Protein AF-A0A7X8AB72-F1 (afdb_monomer_lite)

Radius of gyration: 24.86 Å; chains: 1; bounding box: 50×60×62 Å

pLDDT: mean 70.24, std 19.92, range [30.45, 92.75]

Sequence (129 aa):
MKEMKYVNMFNQGVKRVQDMLRDNGNKEAQFDVSKLTVFCVNVFSNEEDINDTQGDTQDDTQISNIPQGTTLDAWIENQIKLNPKITTEEMAKMSKKSIITIKRHILKLDHIQYIGSGYSGHWKVKKKE

Secondary structure (DSSP, 8-state):
-----S--SSSHHHHHHHHHHHHTTPPPPP--GGG--------------------------S---SPTT--HHHHHHHHHHH-TT--HHHHHHHHT--HHHHHHHHHH-TTEEEESSGGG-EEEE----

Structure (mmCIF, N/CA/C/O backbone):
data_AF-A0A7X8AB72-F1
#
_entry.id   AF-A0A7X8AB72-F1
#
loop_
_atom_site.group_PDB
_atom_site.id
_atom_site.type_symbol
_atom_site.label_atom_id
_atom_site.label_alt_id
_atom_site.label_comp_id
_atom_site.label_asym_id
_atom_site.label_entity_id
_atom_site.label_seq_id
_atom_site.pdbx_PDB_ins_code
_atom_site.Cartn_x
_atom_site.Cartn_y
_atom_site.Cartn_z
_atom_site.oc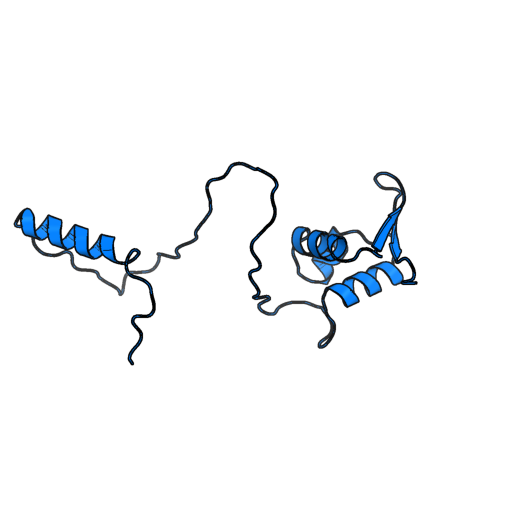cupancy
_atom_site.B_iso_or_equiv
_atom_site.auth_seq_id
_atom_site.auth_comp_id
_atom_site.auth_asym_id
_atom_site.auth_atom_id
_atom_site.pdbx_PDB_model_num
ATOM 1 N N . MET A 1 1 ? 4.744 -40.934 -7.878 1.00 45.94 1 MET A N 1
ATOM 2 C CA . MET A 1 1 ? 5.879 -40.114 -7.381 1.00 45.94 1 MET A CA 1
ATOM 3 C C . MET A 1 1 ? 7.037 -40.318 -8.354 1.00 45.94 1 MET A C 1
ATOM 5 O O . MET A 1 1 ? 7.293 -41.467 -8.669 1.00 45.94 1 MET A O 1
ATOM 9 N N . LYS A 1 2 ? 7.738 -39.330 -8.922 1.00 33.69 2 LYS A N 1
ATOM 10 C CA . LYS A 1 2 ? 7.915 -37.898 -8.613 1.00 33.69 2 LYS A CA 1
ATOM 11 C C . LYS A 1 2 ? 7.024 -36.957 -9.438 1.00 33.69 2 LYS A C 1
ATOM 13 O O . LYS A 1 2 ? 6.685 -37.244 -10.578 1.00 33.69 2 LYS A O 1
ATOM 18 N N . GLU A 1 3 ? 6.666 -35.847 -8.802 1.00 30.45 3 GLU A N 1
ATOM 19 C CA . GLU A 1 3 ? 5.902 -34.711 -9.323 1.00 30.45 3 GLU A CA 1
ATOM 20 C C . GLU A 1 3 ? 6.665 -33.988 -10.448 1.00 30.45 3 GLU A C 1
ATOM 22 O O . GLU A 1 3 ? 7.808 -33.580 -10.247 1.00 30.45 3 GLU A O 1
ATOM 27 N N . MET A 1 4 ? 6.033 -33.756 -11.602 1.00 33.06 4 MET A N 1
ATOM 28 C CA . MET A 1 4 ? 6.482 -32.714 -12.535 1.00 33.06 4 MET A CA 1
ATOM 29 C C . MET A 1 4 ? 5.927 -31.374 -12.047 1.00 33.06 4 MET A C 1
ATOM 31 O O . MET A 1 4 ? 4.896 -30.892 -12.516 1.00 33.06 4 MET A O 1
ATOM 35 N N . LYS A 1 5 ? 6.585 -30.795 -11.040 1.00 37.81 5 LYS A N 1
ATOM 36 C CA . LYS A 1 5 ? 6.328 -29.417 -10.620 1.00 37.81 5 LYS A CA 1
ATOM 37 C C . LYS A 1 5 ? 6.916 -28.473 -11.664 1.00 37.81 5 LYS A C 1
ATOM 39 O O . LYS A 1 5 ? 8.126 -28.344 -11.735 1.00 37.81 5 LYS A O 1
ATOM 44 N N . TYR A 1 6 ? 6.013 -27.873 -12.435 1.00 38.88 6 TYR A N 1
ATOM 45 C CA . TYR A 1 6 ? 6.018 -26.509 -12.970 1.00 38.88 6 TYR A CA 1
ATOM 46 C C . TYR A 1 6 ? 7.279 -25.923 -13.646 1.00 38.88 6 TYR A C 1
ATOM 48 O O . TYR A 1 6 ? 8.417 -26.105 -13.241 1.00 38.88 6 TYR A O 1
ATOM 56 N N . VAL A 1 7 ? 6.981 -25.042 -14.607 1.00 44.12 7 VAL A N 1
ATOM 57 C CA . VAL A 1 7 ? 7.860 -24.115 -15.345 1.00 44.12 7 VAL A CA 1
ATOM 58 C C . VAL A 1 7 ? 8.492 -24.694 -16.611 1.00 44.12 7 VAL A C 1
ATOM 60 O O . VAL A 1 7 ? 9.673 -25.023 -16.655 1.00 44.12 7 VAL A O 1
ATOM 63 N N . ASN A 1 8 ? 7.735 -24.724 -17.714 1.00 44.34 8 ASN A N 1
ATOM 64 C CA . ASN A 1 8 ? 8.374 -24.821 -19.030 1.00 44.34 8 ASN A CA 1
ATOM 65 C C . ASN A 1 8 ? 7.689 -23.997 -20.127 1.00 44.34 8 ASN A C 1
ATOM 67 O O . ASN A 1 8 ? 7.327 -24.512 -21.182 1.00 44.34 8 ASN A O 1
ATOM 71 N N . MET A 1 9 ? 7.536 -22.695 -19.881 1.00 47.00 9 MET A N 1
ATOM 72 C CA . MET A 1 9 ? 7.320 -21.709 -20.954 1.00 47.00 9 MET A CA 1
ATOM 73 C C . MET A 1 9 ? 8.311 -20.534 -20.909 1.00 47.00 9 MET A C 1
ATOM 75 O O . MET A 1 9 ? 8.476 -19.861 -21.917 1.00 47.00 9 MET A O 1
ATOM 79 N N . PHE A 1 10 ? 9.059 -20.344 -19.813 1.00 43.25 10 PHE A N 1
ATOM 80 C CA . PHE A 1 10 ? 10.0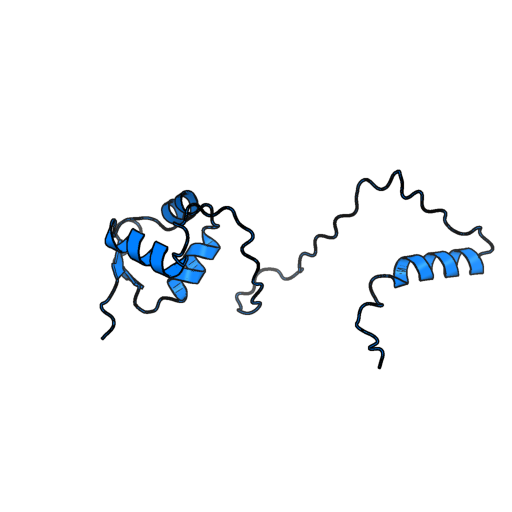98 -19.304 -19.713 1.00 43.25 10 PHE A CA 1
ATOM 81 C C . PHE A 1 10 ? 11.444 -19.699 -20.360 1.00 43.25 10 PHE A C 1
ATOM 83 O O . PHE A 1 10 ? 12.222 -18.832 -20.740 1.00 43.25 10 PHE A O 1
ATOM 90 N N . ASN A 1 11 ? 11.700 -20.998 -20.564 1.00 51.69 11 ASN A N 1
ATOM 91 C CA . ASN A 1 11 ? 12.967 -21.515 -21.114 1.00 51.69 11 ASN A CA 1
ATOM 92 C C . ASN A 1 11 ? 12.901 -21.886 -22.610 1.00 51.69 11 ASN A C 1
ATOM 94 O O . ASN A 1 11 ? 13.886 -22.359 -23.178 1.00 51.69 11 ASN A O 1
ATOM 98 N N . GLN A 1 12 ? 11.756 -21.686 -23.275 1.00 59.69 12 GLN A N 1
ATOM 99 C CA . GLN A 1 12 ? 11.584 -22.082 -24.681 1.00 59.69 12 GLN A CA 1
ATOM 100 C C . GLN A 1 12 ? 12.297 -21.144 -25.666 1.00 59.69 12 GLN A C 1
ATOM 102 O O . GLN A 1 12 ? 12.627 -21.572 -26.768 1.00 59.69 12 GLN A O 1
ATOM 107 N N . GLY A 1 13 ? 12.567 -19.892 -25.279 1.00 63.91 13 GLY A N 1
ATOM 108 C CA . GLY A 1 13 ? 13.209 -18.904 -26.152 1.00 63.91 13 GLY A CA 1
ATOM 109 C C . GLY A 1 13 ? 14.626 -19.305 -26.561 1.00 63.91 13 GLY A C 1
ATOM 110 O O . GLY A 1 13 ? 14.946 -19.305 -27.746 1.00 63.91 13 GLY A O 1
ATOM 111 N N . VAL A 1 14 ? 15.447 -19.738 -25.599 1.00 68.94 14 VAL A N 1
ATOM 112 C CA . VAL A 1 14 ? 16.817 -20.204 -25.875 1.00 68.94 14 VAL A CA 1
ATOM 113 C C . VAL A 1 14 ? 16.792 -21.438 -26.773 1.00 68.94 14 VAL A C 1
ATOM 115 O O . VAL A 1 14 ? 17.518 -21.491 -27.762 1.00 68.94 14 VAL A O 1
ATOM 118 N N . LYS A 1 15 ? 15.908 -22.398 -26.476 1.00 72.62 15 LYS A N 1
ATOM 119 C CA . LYS A 1 15 ? 15.759 -23.617 -27.278 1.00 72.62 15 LYS A CA 1
ATOM 120 C C . LYS A 1 15 ? 15.340 -23.299 -28.717 1.00 72.62 15 LYS A C 1
ATOM 122 O O . LYS A 1 15 ? 15.978 -23.764 -29.650 1.00 72.62 15 LYS A O 1
ATOM 127 N N . ARG A 1 16 ? 14.345 -22.425 -28.896 1.00 73.19 16 ARG A N 1
ATOM 128 C CA . ARG A 1 16 ? 13.861 -21.992 -30.213 1.00 73.19 16 ARG A CA 1
ATOM 129 C C . ARG A 1 16 ? 14.948 -21.307 -31.039 1.00 73.19 16 ARG A C 1
ATOM 131 O O . ARG A 1 16 ? 15.050 -21.563 -32.232 1.00 73.19 16 ARG A O 1
ATOM 138 N N . VAL A 1 17 ? 15.755 -20.445 -30.421 1.00 68.75 17 VAL A N 1
ATOM 139 C CA . VAL A 1 17 ? 16.861 -19.766 -31.114 1.00 68.75 17 VAL A CA 1
ATOM 140 C C . VAL A 1 17 ? 17.930 -20.769 -31.554 1.00 68.75 17 VAL A C 1
ATOM 142 O O . VAL A 1 17 ? 18.411 -20.674 -32.679 1.00 68.75 17 VAL A O 1
ATOM 145 N N . GLN A 1 18 ? 18.261 -21.757 -30.717 1.00 77.44 18 GLN A N 1
ATOM 146 C CA . GLN A 1 18 ? 19.199 -22.820 -31.095 1.00 77.44 18 GLN A CA 1
ATOM 147 C C . GLN A 1 18 ? 18.660 -23.692 -32.235 1.00 77.44 18 GLN A C 1
ATOM 149 O O . GLN A 1 18 ? 19.392 -23.975 -33.182 1.00 77.44 18 GLN A O 1
ATOM 154 N N . ASP A 1 19 ? 17.376 -24.055 -32.179 1.00 78.00 19 ASP A N 1
ATOM 155 C CA . ASP A 1 19 ? 16.716 -24.842 -33.225 1.00 78.00 19 ASP A CA 1
ATOM 156 C C . ASP A 1 19 ? 16.726 -24.076 -34.567 1.00 78.00 19 ASP A C 1
ATOM 158 O O . ASP A 1 19 ? 17.147 -24.615 -35.587 1.00 78.00 19 ASP A O 1
ATOM 162 N N . MET A 1 20 ? 16.411 -22.772 -34.560 1.00 70.31 20 MET A N 1
ATOM 163 C CA . MET A 1 20 ? 16.466 -21.928 -35.766 1.00 70.31 20 MET A CA 1
ATOM 164 C C . MET A 1 20 ? 17.886 -21.746 -36.326 1.00 70.31 20 MET A C 1
ATOM 166 O O . MET A 1 20 ? 18.067 -21.666 -37.541 1.00 70.31 20 MET A O 1
ATOM 170 N N . LEU A 1 21 ? 18.908 -21.653 -35.469 1.00 68.94 21 LEU A N 1
ATOM 171 C CA . LEU A 1 21 ? 20.301 -21.577 -35.922 1.00 68.94 21 LEU A CA 1
ATOM 172 C C . LEU A 1 21 ? 20.722 -22.877 -36.609 1.00 68.94 21 LEU A C 1
ATOM 174 O O . LEU A 1 21 ? 21.344 -22.824 -37.671 1.00 68.94 21 LEU A O 1
ATOM 178 N N . ARG A 1 22 ? 20.326 -24.020 -36.042 1.00 74.50 22 ARG A N 1
ATOM 179 C CA . ARG A 1 22 ? 20.595 -25.349 -36.592 1.00 74.50 22 ARG A CA 1
ATOM 180 C C . ARG A 1 22 ? 19.913 -25.561 -37.944 1.00 74.50 22 ARG A C 1
ATOM 182 O O . ARG A 1 22 ? 20.580 -26.001 -38.878 1.00 74.50 22 ARG A O 1
ATOM 189 N N . ASP A 1 23 ? 18.640 -25.189 -38.065 1.00 77.12 23 ASP A N 1
ATOM 190 C CA . ASP A 1 23 ? 17.870 -25.314 -39.312 1.00 77.12 23 ASP A CA 1
ATOM 191 C C . ASP A 1 23 ? 18.457 -24.454 -40.444 1.00 77.12 23 ASP A C 1
ATOM 193 O O . ASP A 1 23 ? 18.422 -24.834 -41.613 1.00 77.12 23 ASP A O 1
ATOM 197 N N . ASN A 1 24 ? 19.081 -23.328 -40.091 1.00 72.19 24 ASN A N 1
ATOM 198 C CA . ASN A 1 24 ? 19.766 -22.443 -41.031 1.00 72.19 24 ASN A CA 1
ATOM 199 C C . ASN A 1 24 ? 21.228 -22.853 -41.320 1.00 72.19 24 ASN A C 1
ATOM 201 O O . ASN A 1 24 ? 21.936 -22.124 -42.014 1.00 72.19 24 ASN A O 1
ATOM 205 N N . GLY A 1 25 ? 21.707 -23.980 -40.775 1.00 76.12 25 GLY A N 1
ATOM 206 C CA . GLY A 1 25 ? 23.085 -24.459 -40.945 1.00 76.12 25 GLY A CA 1
ATOM 207 C C . GLY A 1 25 ? 24.148 -23.644 -40.195 1.00 76.12 25 GLY A C 1
ATOM 208 O O . GLY A 1 25 ? 25.340 -23.765 -40.483 1.00 76.12 25 GLY A O 1
ATOM 209 N N . ASN A 1 26 ? 23.737 -22.807 -39.239 1.00 66.38 26 ASN A N 1
ATOM 210 C CA . ASN A 1 26 ? 24.635 -22.003 -38.416 1.00 66.38 26 ASN A CA 1
ATOM 211 C C . ASN A 1 26 ? 25.117 -22.785 -37.184 1.00 66.38 26 ASN A C 1
ATOM 213 O O . ASN A 1 26 ? 24.495 -23.748 -36.737 1.00 66.38 26 ASN A O 1
ATOM 217 N N . LYS A 1 27 ? 26.244 -22.350 -36.609 1.00 67.62 27 LYS A N 1
ATOM 218 C CA . LYS A 1 27 ? 26.751 -22.897 -35.342 1.00 67.62 27 LYS A CA 1
ATOM 219 C C . LYS A 1 27 ? 25.854 -22.471 -34.177 1.00 67.62 27 LYS A C 1
ATOM 221 O O . LYS A 1 27 ? 25.282 -21.382 -34.199 1.00 67.62 27 LYS A O 1
ATOM 226 N N . GLU A 1 28 ? 25.771 -23.321 -33.157 1.00 68.56 28 GLU A N 1
ATOM 227 C CA . GLU A 1 28 ? 25.000 -23.047 -31.941 1.00 68.56 28 GLU A CA 1
ATOM 228 C C . GLU A 1 28 ? 25.497 -21.782 -31.228 1.00 68.56 28 GLU A C 1
ATOM 230 O O . GLU A 1 28 ? 26.694 -21.479 -31.208 1.00 68.56 28 GLU A O 1
ATOM 2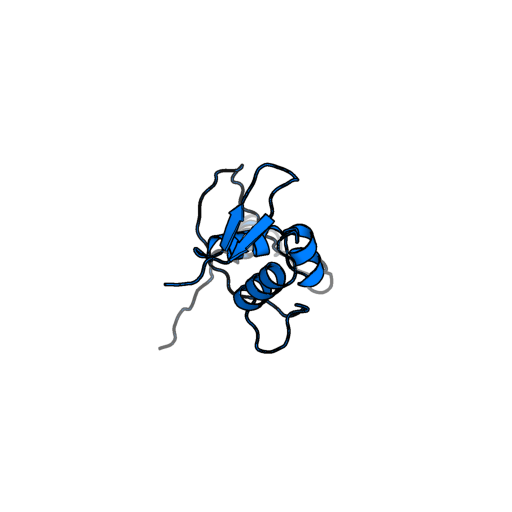35 N N . ALA A 1 29 ? 24.570 -21.044 -30.619 1.00 68.69 29 ALA A N 1
ATOM 236 C CA . ALA A 1 29 ? 24.908 -19.858 -29.844 1.00 68.69 29 ALA A CA 1
ATOM 237 C C . ALA A 1 29 ? 25.662 -20.255 -28.563 1.00 68.69 29 ALA A C 1
ATOM 239 O O . ALA A 1 29 ? 25.193 -21.097 -27.794 1.00 68.69 29 ALA A O 1
ATOM 240 N N . GLN A 1 30 ? 26.819 -19.635 -28.320 1.00 67.12 30 GLN A N 1
ATOM 241 C CA . GLN A 1 30 ? 27.597 -19.823 -27.097 1.00 67.12 30 GLN A CA 1
ATOM 242 C C . GLN A 1 30 ? 27.227 -18.743 -26.078 1.00 67.12 30 GLN A C 1
ATOM 244 O O . GLN A 1 30 ? 27.377 -17.550 -26.342 1.00 67.12 30 GLN A O 1
ATOM 249 N N . PHE A 1 31 ? 26.766 -19.159 -24.901 1.00 62.56 31 PHE A N 1
ATOM 250 C CA . PHE A 1 31 ? 26.407 -18.242 -23.822 1.00 62.56 31 PHE A CA 1
ATOM 251 C C . PHE A 1 31 ? 27.565 -18.124 -22.833 1.00 62.56 31 PHE A C 1
ATOM 253 O O . PHE A 1 31 ? 27.855 -19.055 -22.083 1.00 62.56 31 PHE A O 1
ATOM 260 N N . ASP A 1 32 ? 28.232 -16.973 -22.833 1.00 60.09 32 ASP A N 1
ATOM 261 C CA . ASP A 1 32 ? 29.263 -16.650 -21.847 1.00 60.09 32 ASP A CA 1
ATOM 262 C C . ASP A 1 32 ? 28.605 -16.150 -20.553 1.00 60.09 32 ASP A C 1
ATOM 264 O O . ASP A 1 32 ? 28.313 -14.965 -20.381 1.00 60.09 32 ASP A O 1
ATOM 268 N N . VAL A 1 33 ? 28.357 -17.088 -19.637 1.00 59.94 33 VAL A N 1
ATOM 269 C CA . VAL A 1 33 ? 27.710 -16.827 -18.342 1.00 59.94 33 VAL A CA 1
ATOM 270 C C . VAL A 1 33 ? 28.556 -15.974 -17.392 1.00 59.94 33 VAL A C 1
ATOM 272 O O . VAL A 1 33 ? 28.038 -15.489 -16.392 1.00 59.94 33 VAL A O 1
ATOM 275 N N . SER A 1 34 ? 29.836 -15.746 -17.707 1.00 61.34 34 SER A N 1
ATOM 276 C CA . SER A 1 34 ? 30.731 -14.911 -16.896 1.00 61.34 34 SER A CA 1
ATOM 277 C C . SER A 1 34 ? 30.589 -13.409 -17.176 1.00 61.34 34 SER A C 1
ATOM 279 O O . SER A 1 34 ? 30.934 -12.588 -16.328 1.00 61.34 34 SER A O 1
ATOM 281 N N . LYS A 1 35 ? 30.026 -13.038 -18.336 1.00 57.28 35 LYS A N 1
ATOM 282 C CA . LYS A 1 35 ? 29.737 -11.645 -18.741 1.00 57.28 35 LYS A CA 1
ATOM 283 C C . LYS A 1 35 ? 28.297 -11.219 -18.451 1.00 57.28 35 LYS A C 1
ATOM 285 O O . LYS A 1 35 ? 27.844 -10.166 -18.892 1.00 57.28 35 LYS A O 1
ATOM 290 N N . LEU A 1 36 ? 27.564 -12.063 -17.738 1.00 56.59 36 LEU A N 1
ATOM 291 C CA . LEU A 1 36 ? 26.123 -12.000 -17.573 1.00 56.59 36 LEU A CA 1
ATOM 292 C C . LEU A 1 36 ? 25.786 -11.074 -16.392 1.00 56.59 36 LEU A C 1
ATOM 294 O O . LEU A 1 36 ? 25.317 -11.501 -15.344 1.00 56.59 36 LEU A O 1
ATOM 298 N N . THR A 1 37 ? 26.098 -9.785 -16.546 1.00 53.03 37 THR A N 1
ATOM 299 C CA . THR A 1 37 ? 25.836 -8.754 -15.531 1.00 53.03 37 THR A CA 1
ATOM 300 C C . THR A 1 37 ? 24.404 -8.231 -15.526 1.00 53.03 37 THR A C 1
ATOM 302 O O . THR A 1 37 ? 24.075 -7.459 -14.633 1.00 53.03 37 THR A O 1
ATOM 305 N N . VAL A 1 38 ? 23.512 -8.616 -16.446 1.00 51.25 38 VAL A N 1
ATOM 306 C CA . VAL A 1 38 ? 22.116 -8.157 -16.364 1.00 51.25 38 VAL A CA 1
ATOM 307 C C . VAL A 1 38 ? 21.158 -9.040 -17.152 1.00 51.25 38 VAL A C 1
ATOM 309 O O . VAL A 1 38 ? 21.046 -8.928 -18.367 1.00 51.25 38 VAL A O 1
ATOM 312 N N . PHE A 1 39 ? 20.371 -9.830 -16.432 1.00 45.50 39 PHE A N 1
ATOM 313 C CA . PHE A 1 39 ? 18.928 -9.811 -16.654 1.00 45.50 39 PHE A CA 1
ATOM 314 C C . PHE A 1 39 ? 18.215 -10.078 -15.331 1.00 45.50 39 PHE A C 1
ATOM 316 O O . PHE A 1 39 ? 18.003 -11.213 -14.916 1.00 45.50 39 PHE A O 1
ATOM 323 N N . CYS A 1 40 ? 17.856 -8.988 -14.654 1.00 42.41 40 CYS A N 1
ATOM 324 C CA . CYS A 1 40 ? 16.763 -9.007 -13.695 1.00 42.41 40 CYS A CA 1
ATOM 325 C C . CYS A 1 40 ? 15.462 -8.946 -14.503 1.00 42.41 40 CYS A C 1
ATOM 327 O O . CYS A 1 40 ? 15.263 -8.011 -15.281 1.00 42.41 40 CYS A O 1
ATOM 329 N N . VAL A 1 41 ? 14.603 -9.954 -14.359 1.00 38.56 41 VAL A N 1
ATOM 330 C CA . VAL A 1 41 ? 13.266 -9.944 -14.958 1.00 38.56 41 VAL A CA 1
ATOM 331 C C . VAL A 1 41 ? 12.342 -9.207 -13.997 1.00 38.56 41 VAL A C 1
ATOM 333 O O . VAL A 1 41 ? 11.828 -9.795 -13.050 1.00 38.56 41 VAL A O 1
ATOM 336 N N . ASN A 1 42 ? 12.138 -7.915 -14.244 1.00 39.25 42 ASN A N 1
ATOM 337 C CA . ASN A 1 42 ? 11.060 -7.164 -13.612 1.00 39.25 42 ASN A CA 1
ATOM 338 C C . ASN A 1 42 ? 9.820 -7.250 -14.508 1.00 39.25 42 ASN A C 1
ATOM 340 O O . ASN A 1 42 ? 9.829 -6.767 -15.640 1.00 39.25 42 ASN A O 1
ATOM 344 N N . VAL A 1 43 ? 8.771 -7.897 -14.003 1.00 37.88 43 VAL A N 1
ATOM 345 C CA . VAL A 1 43 ? 7.469 -8.005 -14.668 1.00 37.88 43 VAL A CA 1
ATOM 346 C C . VAL A 1 43 ? 6.621 -6.807 -14.250 1.00 37.88 43 VAL A C 1
ATOM 348 O O . VAL A 1 43 ? 6.320 -6.652 -13.070 1.00 37.88 43 VAL A O 1
ATOM 351 N N . PHE A 1 44 ? 6.227 -5.978 -15.214 1.00 41.56 44 PHE A N 1
ATOM 352 C CA . PHE A 1 44 ? 5.229 -4.927 -15.029 1.00 41.56 44 PHE A CA 1
ATOM 353 C C . PHE A 1 44 ? 4.064 -5.215 -15.976 1.00 41.56 44 PHE A C 1
ATOM 355 O O . PHE A 1 44 ? 4.269 -5.441 -17.169 1.00 41.56 44 PHE A O 1
ATOM 362 N N . SER A 1 45 ? 2.854 -5.280 -15.435 1.00 37.12 45 SER A N 1
ATOM 363 C CA . SER A 1 45 ? 1.619 -5.470 -16.193 1.00 37.12 45 SER A CA 1
ATOM 364 C C . SER A 1 45 ? 1.265 -4.191 -16.957 1.00 37.12 45 SER A C 1
ATOM 366 O O . SER A 1 45 ? 1.210 -3.118 -16.363 1.00 37.12 45 SER A O 1
ATOM 368 N N . ASN A 1 46 ? 1.016 -4.310 -18.266 1.00 43.88 46 ASN A N 1
ATOM 369 C CA . ASN A 1 46 ? 0.451 -3.232 -19.078 1.00 43.88 46 ASN A CA 1
ATOM 370 C C . ASN A 1 46 ? -1.069 -3.235 -18.923 1.00 43.88 46 ASN A C 1
ATOM 372 O O . ASN A 1 46 ? -1.780 -3.754 -19.780 1.00 43.88 46 ASN A O 1
ATOM 376 N N . GLU A 1 47 ? -1.550 -2.649 -17.839 1.00 45.03 47 GLU A N 1
ATOM 377 C CA . GLU A 1 47 ? -2.903 -2.112 -17.797 1.00 45.03 47 GLU A CA 1
ATOM 378 C C . GLU A 1 47 ? -2.767 -0.664 -17.337 1.00 45.03 47 GLU A C 1
ATOM 380 O O . GLU A 1 47 ? -2.269 -0.388 -16.245 1.00 45.03 47 GLU A O 1
ATOM 385 N N . GLU A 1 48 ? -3.116 0.265 -18.228 1.00 49.44 48 GLU A N 1
ATOM 386 C CA . GLU A 1 48 ? -3.439 1.624 -17.813 1.00 49.44 48 GLU A CA 1
ATOM 387 C C . GLU A 1 48 ? -4.551 1.533 -16.765 1.00 49.44 48 GLU A C 1
ATOM 389 O O . GLU A 1 48 ? -5.501 0.772 -16.943 1.00 49.44 48 GLU A O 1
ATOM 394 N N . ASP A 1 49 ? -4.379 2.277 -15.673 1.00 53.03 49 ASP A N 1
ATOM 395 C CA . ASP A 1 49 ? -5.268 2.393 -14.519 1.00 53.03 49 ASP A CA 1
ATOM 396 C C . ASP A 1 49 ? -6.712 1.925 -14.751 1.00 53.03 49 ASP A C 1
ATOM 398 O O . ASP A 1 49 ? -7.550 2.662 -15.275 1.00 53.03 49 ASP A O 1
ATOM 402 N N . ILE A 1 50 ? -7.052 0.754 -14.214 1.00 40.44 50 ILE A N 1
ATOM 403 C CA . ILE A 1 50 ? -8.404 0.524 -13.725 1.00 40.44 50 ILE A CA 1
ATOM 404 C C . ILE A 1 50 ? -8.283 -0.011 -12.308 1.00 40.44 50 ILE A C 1
ATOM 406 O O . ILE A 1 50 ? -7.716 -1.067 -12.046 1.00 40.44 50 ILE A O 1
ATOM 410 N N . ASN A 1 51 ? -8.808 0.791 -11.388 1.00 50.12 51 ASN A N 1
ATOM 411 C CA . ASN A 1 51 ? -9.214 0.389 -10.056 1.00 50.12 51 ASN A CA 1
ATOM 412 C C . ASN A 1 51 ? -9.828 -1.018 -10.091 1.00 50.12 51 ASN A C 1
ATOM 414 O O . ASN A 1 51 ? -10.988 -1.130 -10.463 1.00 50.12 51 ASN A O 1
ATOM 418 N N . ASP A 1 52 ? -9.111 -2.065 -9.682 1.00 33.59 52 ASP A N 1
ATOM 419 C CA . ASP A 1 52 ? -9.750 -3.146 -8.942 1.00 33.59 52 ASP A CA 1
ATOM 420 C C . ASP A 1 52 ? -8.795 -4.106 -8.229 1.00 33.59 52 ASP A C 1
ATOM 422 O O . ASP A 1 52 ? -7.605 -4.245 -8.503 1.00 33.59 52 ASP A O 1
ATOM 426 N N . THR A 1 53 ? -9.373 -4.712 -7.210 1.00 58.75 53 THR A N 1
ATOM 427 C CA . THR A 1 53 ? -8.765 -5.472 -6.124 1.00 58.75 53 THR A CA 1
ATOM 428 C C . THR A 1 53 ? -8.406 -6.894 -6.565 1.00 58.75 53 THR A C 1
ATOM 430 O O . THR A 1 53 ? -9.313 -7.598 -6.978 1.00 58.75 53 THR A O 1
ATOM 433 N N . GLN A 1 54 ? -7.157 -7.364 -6.385 1.00 42.09 54 GLN A N 1
ATOM 434 C CA . GLN A 1 54 ? -6.807 -8.711 -5.862 1.00 42.09 54 GLN A CA 1
ATOM 435 C C . GLN A 1 54 ? -5.349 -9.106 -6.146 1.00 42.09 54 GLN A C 1
ATOM 437 O O . GLN A 1 54 ? -4.888 -9.070 -7.279 1.00 42.09 54 GLN A O 1
ATOM 442 N N . GLY A 1 55 ? -4.642 -9.578 -5.115 1.00 36.72 55 GLY A N 1
ATOM 443 C CA . GLY A 1 55 ? -3.326 -10.201 -5.273 1.00 36.72 55 GLY A CA 1
ATOM 444 C C . GLY A 1 55 ? -2.483 -10.130 -4.009 1.00 36.72 55 GLY A C 1
ATOM 445 O O . GLY A 1 55 ? -1.579 -9.311 -3.896 1.00 36.72 55 GLY A O 1
ATOM 446 N N . ASP A 1 56 ? -2.847 -10.954 -3.036 1.00 45.69 56 ASP A N 1
ATOM 447 C CA . ASP A 1 56 ? -2.185 -11.135 -1.749 1.00 45.69 56 ASP A CA 1
ATOM 448 C C . ASP A 1 56 ? -0.779 -11.731 -1.951 1.00 45.69 56 ASP A C 1
ATOM 450 O O . ASP A 1 56 ? -0.621 -12.944 -2.069 1.00 45.69 56 ASP A O 1
ATOM 454 N N . THR A 1 57 ? 0.250 -10.884 -2.024 1.00 44.53 57 THR A N 1
ATOM 455 C CA . THR A 1 57 ? 1.644 -11.335 -1.915 1.00 44.53 57 THR A CA 1
ATOM 456 C C . THR A 1 57 ? 2.176 -10.930 -0.549 1.00 44.53 57 THR A C 1
ATOM 458 O O . THR A 1 57 ? 2.655 -9.814 -0.335 1.00 44.53 57 THR A O 1
ATOM 461 N N . GLN A 1 58 ? 2.055 -11.873 0.385 1.00 53.22 58 GLN A N 1
ATOM 462 C CA . GLN A 1 58 ? 2.886 -11.957 1.576 1.00 53.22 58 GLN A CA 1
ATOM 463 C C . GLN A 1 58 ? 4.356 -12.075 1.153 1.00 53.22 58 GLN A C 1
ATOM 465 O O . GLN A 1 58 ? 4.769 -13.139 0.709 1.00 53.22 58 GLN A O 1
ATOM 470 N N . ASP A 1 59 ? 5.138 -11.013 1.327 1.00 41.12 59 ASP A N 1
ATOM 471 C CA . ASP A 1 59 ? 6.494 -11.113 1.882 1.00 41.12 59 ASP A CA 1
ATOM 472 C C . ASP A 1 59 ? 6.944 -9.720 2.346 1.00 41.12 59 ASP A C 1
ATOM 474 O O . ASP A 1 59 ? 7.504 -8.910 1.606 1.00 41.12 59 ASP A O 1
ATOM 478 N N . ASP A 1 60 ? 6.616 -9.406 3.597 1.00 45.69 60 ASP A N 1
ATOM 479 C CA . ASP A 1 60 ? 7.143 -8.243 4.299 1.00 45.69 60 ASP A CA 1
ATOM 480 C C . ASP A 1 60 ? 8.574 -8.572 4.756 1.00 45.69 60 ASP A C 1
ATOM 482 O O . ASP A 1 60 ? 8.837 -8.849 5.930 1.00 45.69 60 ASP A O 1
ATOM 486 N N . THR A 1 61 ? 9.534 -8.537 3.829 1.00 48.00 61 THR A N 1
ATOM 487 C CA . THR A 1 61 ? 10.951 -8.684 4.176 1.00 48.00 61 THR A CA 1
ATOM 488 C C . THR A 1 61 ? 11.467 -7.406 4.863 1.00 48.00 61 THR A C 1
ATOM 490 O O . THR A 1 61 ? 11.996 -6.480 4.258 1.00 48.00 61 THR A O 1
ATOM 493 N N . GLN A 1 62 ? 11.230 -7.351 6.174 1.00 53.62 62 GLN A N 1
ATOM 494 C CA . GLN A 1 62 ? 12.187 -7.001 7.230 1.00 53.62 62 GLN A CA 1
ATOM 495 C C . GLN A 1 62 ? 13.080 -5.752 7.075 1.00 53.62 62 GLN A C 1
ATOM 497 O O . GLN A 1 62 ? 14.294 -5.885 7.126 1.00 53.62 62 GLN A O 1
ATOM 502 N N . ILE A 1 63 ? 12.503 -4.540 7.059 1.00 51.53 63 ILE A N 1
ATOM 503 C CA . ILE A 1 63 ? 13.054 -3.360 7.777 1.00 51.53 63 ILE A CA 1
ATOM 504 C C . ILE A 1 63 ? 11.894 -2.428 8.190 1.00 51.53 63 ILE A C 1
ATOM 506 O O . ILE A 1 63 ? 11.712 -1.348 7.634 1.00 51.53 63 ILE A O 1
ATOM 510 N N . SER A 1 64 ? 11.066 -2.830 9.153 1.00 59.22 64 SER A N 1
ATOM 511 C CA . SER A 1 64 ? 10.050 -1.940 9.740 1.00 59.22 64 SER A CA 1
ATOM 512 C C . SER A 1 64 ? 10.501 -1.451 11.112 1.00 59.22 64 SER A C 1
ATOM 514 O O . SER A 1 64 ? 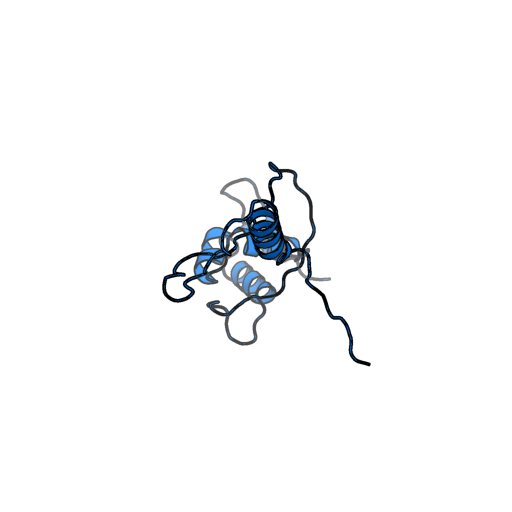10.894 -2.264 11.940 1.00 59.22 64 SER A O 1
ATOM 516 N N . ASN A 1 65 ? 10.371 -0.153 11.406 1.00 69.44 65 ASN A N 1
ATOM 517 C CA . ASN A 1 65 ? 10.603 0.390 12.760 1.00 69.44 65 ASN A CA 1
ATOM 518 C C . ASN A 1 65 ? 9.444 0.069 13.737 1.00 69.44 65 ASN A C 1
ATOM 520 O O . ASN A 1 65 ? 9.213 0.786 14.709 1.00 69.44 65 ASN A O 1
ATOM 524 N N . ILE A 1 66 ? 8.656 -0.962 13.444 1.00 71.19 66 ILE A N 1
ATOM 525 C CA . ILE A 1 66 ? 7.542 -1.395 14.283 1.00 71.19 66 ILE A CA 1
ATOM 526 C C . ILE A 1 66 ? 8.136 -2.243 15.415 1.00 71.19 66 ILE A C 1
ATOM 528 O O . ILE A 1 66 ? 8.986 -3.092 15.129 1.00 71.19 66 ILE A O 1
ATOM 532 N N . PRO A 1 67 ? 7.730 -2.038 16.683 1.00 73.62 67 PRO A N 1
ATOM 533 C CA . PRO A 1 67 ? 8.209 -2.852 17.794 1.00 73.62 67 PRO A CA 1
ATOM 534 C C . PRO A 1 67 ? 8.033 -4.350 17.517 1.00 73.62 67 PRO A C 1
ATOM 536 O O . PRO A 1 67 ? 6.976 -4.780 17.047 1.00 73.62 67 PRO A O 1
ATOM 539 N N . GLN A 1 68 ? 9.065 -5.146 17.820 1.00 61.12 68 GLN A N 1
ATOM 540 C CA . GLN A 1 68 ? 9.029 -6.602 17.657 1.00 61.12 68 GLN A CA 1
ATOM 541 C C . GLN A 1 68 ? 7.807 -7.191 18.377 1.00 61.12 68 GLN A C 1
ATOM 543 O O . GLN A 1 68 ? 7.576 -6.917 19.552 1.00 61.12 68 GLN A O 1
ATOM 548 N N . GLY A 1 69 ? 7.010 -7.980 17.651 1.00 61.88 69 GLY A N 1
ATOM 549 C CA . GLY A 1 69 ? 5.784 -8.601 18.164 1.00 61.88 69 GLY A CA 1
ATOM 550 C C . GLY A 1 69 ? 4.503 -7.775 17.995 1.00 61.88 69 GLY A C 1
ATOM 551 O O . GLY A 1 69 ? 3.434 -8.261 18.349 1.00 61.88 69 GLY A O 1
ATOM 552 N N . THR A 1 70 ? 4.572 -6.562 17.432 1.00 71.75 70 THR A N 1
ATOM 553 C CA . THR A 1 70 ? 3.378 -5.755 17.119 1.00 71.75 70 THR A CA 1
ATOM 554 C C . THR A 1 70 ? 3.057 -5.828 15.629 1.00 71.75 70 THR A C 1
ATOM 556 O O . THR A 1 70 ? 3.936 -5.626 14.792 1.00 71.75 70 THR A O 1
ATOM 559 N N . THR A 1 71 ? 1.799 -6.097 15.276 1.00 86.56 71 THR A N 1
ATOM 560 C CA . THR A 1 71 ? 1.351 -6.047 13.877 1.00 86.56 71 THR A CA 1
ATOM 561 C C . THR A 1 71 ? 1.282 -4.603 13.373 1.00 86.56 71 THR A C 1
ATOM 563 O O . THR A 1 71 ? 1.118 -3.665 14.157 1.00 86.56 71 THR A O 1
ATOM 566 N N . LEU A 1 72 ? 1.380 -4.405 12.053 1.00 87.44 72 LEU A N 1
ATOM 567 C CA . LEU A 1 72 ? 1.248 -3.073 11.448 1.00 87.44 72 LEU A CA 1
ATOM 568 C C . LEU A 1 72 ? -0.098 -2.415 11.803 1.00 87.44 72 LEU A C 1
ATOM 570 O O . LEU A 1 72 ? -0.130 -1.222 12.087 1.00 87.44 72 LEU A O 1
ATOM 574 N N . ASP A 1 73 ? -1.173 -3.200 11.877 1.00 90.31 73 ASP A N 1
ATOM 575 C CA . ASP A 1 73 ? -2.515 -2.731 12.241 1.00 90.31 73 ASP A CA 1
ATOM 576 C C . ASP A 1 73 ? -2.569 -2.169 13.668 1.00 90.31 73 ASP A C 1
ATOM 578 O O . ASP A 1 73 ? -2.982 -1.028 13.881 1.00 90.31 73 ASP A O 1
ATOM 582 N N . ALA A 1 74 ? -2.065 -2.932 14.645 1.00 90.19 74 ALA A N 1
ATOM 583 C CA . ALA A 1 74 ? -2.013 -2.498 16.039 1.00 90.19 74 ALA A CA 1
ATOM 584 C C . ALA A 1 74 ? -1.106 -1.270 16.216 1.00 90.19 74 ALA A C 1
ATOM 586 O O . ALA A 1 74 ? -1.383 -0.387 17.032 1.00 90.19 74 ALA A O 1
ATOM 587 N N . TRP A 1 75 ? -0.029 -1.183 15.431 1.00 92.69 75 TRP A N 1
ATOM 588 C CA . TRP A 1 75 ? 0.835 -0.009 15.418 1.00 92.69 75 TRP A CA 1
ATOM 589 C C . TRP A 1 75 ? 0.106 1.233 14.880 1.00 92.69 75 TRP A C 1
ATOM 591 O O . TRP A 1 75 ? 0.159 2.273 15.536 1.00 92.69 75 TRP A O 1
ATOM 601 N N . ILE A 1 76 ? -0.619 1.123 13.757 1.00 91.81 76 ILE A N 1
ATOM 602 C CA . ILE A 1 76 ? -1.425 2.217 13.178 1.00 91.81 76 ILE A CA 1
ATOM 603 C C . ILE A 1 76 ? -2.472 2.710 14.186 1.00 91.81 76 ILE A C 1
ATOM 605 O O . ILE A 1 76 ? -2.582 3.916 14.419 1.00 91.81 76 ILE A O 1
ATOM 609 N N . GLU A 1 77 ? -3.200 1.798 14.837 1.00 91.62 77 GLU A N 1
ATOM 610 C CA . GLU A 1 77 ? -4.166 2.162 15.878 1.00 91.62 77 GLU A CA 1
ATOM 611 C C . GLU A 1 77 ? -3.521 2.955 17.018 1.00 91.62 77 GLU A C 1
ATOM 613 O O . GLU A 1 77 ? -4.073 3.959 17.473 1.00 91.62 77 GLU A O 1
ATOM 618 N N . ASN A 1 78 ? -2.356 2.508 17.491 1.00 91.81 78 ASN A N 1
ATOM 619 C CA . ASN A 1 78 ? -1.637 3.186 18.563 1.00 91.81 78 ASN A CA 1
ATOM 620 C C . ASN A 1 78 ? -1.166 4.579 18.130 1.00 91.81 78 ASN A C 1
ATOM 622 O O . ASN A 1 78 ? -1.318 5.523 18.903 1.00 91.81 78 ASN A O 1
ATOM 626 N N . GLN A 1 79 ? -0.674 4.742 16.897 1.00 92.75 79 GLN A N 1
ATOM 627 C CA . GLN A 1 79 ? -0.294 6.060 16.379 1.00 92.75 79 GLN A CA 1
ATOM 628 C C . GLN A 1 79 ? -1.481 7.027 16.341 1.00 92.75 79 GLN A C 1
ATOM 630 O O . GLN A 1 79 ? -1.359 8.165 16.791 1.00 92.75 79 GLN A O 1
ATOM 635 N N . ILE A 1 80 ? -2.647 6.566 15.880 1.00 92.31 80 ILE A N 1
ATOM 636 C CA . ILE A 1 80 ? -3.861 7.390 15.822 1.00 92.31 80 ILE A CA 1
ATOM 637 C C . ILE A 1 80 ? -4.378 7.733 17.228 1.00 92.31 80 ILE A C 1
ATOM 639 O O . ILE A 1 80 ? -4.830 8.854 17.456 1.00 92.31 80 ILE A O 1
ATOM 643 N N . LYS A 1 81 ? -4.297 6.801 18.189 1.00 91.12 81 LYS A N 1
ATOM 644 C CA . LYS A 1 81 ? -4.665 7.058 19.595 1.00 91.12 81 LYS A CA 1
ATOM 645 C C . LYS A 1 81 ? -3.759 8.115 20.236 1.00 91.12 81 LYS A C 1
ATOM 647 O O . LYS A 1 81 ? -4.254 8.947 20.990 1.00 91.12 81 LYS A O 1
ATOM 652 N N . LEU A 1 82 ? -2.458 8.079 19.938 1.00 91.44 82 LEU A N 1
ATOM 653 C CA . LEU A 1 82 ? -1.472 9.032 20.461 1.00 91.44 82 LEU A CA 1
ATOM 654 C C . LEU A 1 82 ? -1.605 10.414 19.815 1.00 91.44 82 LEU A C 1
ATOM 656 O O . LEU A 1 82 ? -1.581 11.426 20.512 1.00 91.44 82 LEU A O 1
ATOM 660 N N . ASN A 1 83 ? -1.747 10.460 18.491 1.00 91.81 83 ASN A N 1
ATOM 661 C CA . ASN A 1 83 ? -1.902 11.694 17.737 1.00 91.81 83 ASN A CA 1
ATOM 662 C C . ASN A 1 83 ? -3.014 11.546 16.685 1.00 91.81 83 ASN A C 1
ATOM 664 O O . ASN A 1 83 ? -2.744 11.143 15.554 1.00 91.81 83 ASN A O 1
ATOM 668 N N . PRO A 1 84 ? -4.253 11.954 17.006 1.00 91.00 84 PRO A N 1
ATOM 669 C CA . PRO A 1 84 ? -5.375 11.902 16.068 1.00 91.00 84 PRO A CA 1
ATOM 670 C C . PRO A 1 84 ? -5.142 12.679 14.763 1.00 91.00 84 PRO A C 1
ATOM 672 O O . PRO A 1 84 ? -5.743 12.367 13.738 1.00 91.00 84 PRO A O 1
ATOM 675 N N . LYS A 1 85 ? -4.268 13.695 14.772 1.00 91.25 85 LYS A N 1
ATOM 676 C CA . LYS A 1 85 ? -3.941 14.510 13.590 1.00 91.25 85 LYS A CA 1
ATOM 677 C C . LYS A 1 85 ? -2.790 13.947 12.755 1.00 91.25 85 LYS A C 1
ATOM 679 O O . LYS A 1 85 ? -2.403 14.590 11.783 1.00 91.25 85 LYS A O 1
ATOM 684 N N . ILE A 1 86 ? -2.238 12.786 13.116 1.00 91.88 86 ILE A N 1
ATOM 685 C CA . ILE A 1 86 ? -1.137 12.189 12.364 1.00 91.88 86 ILE A CA 1
ATOM 686 C C . ILE A 1 86 ? -1.553 11.928 10.917 1.00 91.88 86 ILE A C 1
ATOM 688 O O . ILE A 1 86 ? -2.628 11.390 10.627 1.00 91.88 86 ILE A O 1
ATOM 692 N N . THR A 1 87 ? -0.691 12.316 9.988 1.00 92.06 87 THR A N 1
ATOM 693 C CA . THR A 1 87 ? -0.937 12.084 8.568 1.00 92.06 87 THR A CA 1
ATOM 694 C C . THR A 1 87 ? -0.505 10.676 8.170 1.00 92.06 87 THR A C 1
ATOM 696 O O . THR A 1 87 ? 0.383 10.058 8.764 1.00 92.06 87 THR A O 1
ATOM 699 N N . THR A 1 88 ? -1.107 10.150 7.106 1.00 91.56 88 THR A N 1
ATOM 700 C CA . THR A 1 88 ? -0.691 8.862 6.535 1.00 91.56 88 THR A CA 1
ATOM 701 C C . THR A 1 88 ? 0.767 8.886 6.065 1.00 91.56 88 THR A C 1
ATOM 703 O O . THR A 1 88 ? 1.458 7.873 6.136 1.00 91.56 88 THR A O 1
ATOM 706 N N . GLU A 1 89 ? 1.252 10.046 5.620 1.00 91.56 89 GLU A N 1
ATOM 707 C CA . GLU A 1 89 ? 2.639 10.246 5.195 1.00 91.56 89 GLU A CA 1
ATOM 708 C C . GLU A 1 89 ? 3.626 10.137 6.358 1.00 91.56 89 GLU A C 1
ATOM 710 O O . GLU A 1 89 ? 4.671 9.500 6.231 1.00 91.56 89 GLU A O 1
ATOM 715 N N . GLU A 1 90 ? 3.292 10.719 7.510 1.00 92.31 90 GLU A N 1
ATOM 716 C CA . GLU A 1 90 ? 4.100 10.601 8.725 1.00 92.31 90 GLU A CA 1
ATOM 717 C C . GLU A 1 90 ? 4.144 9.154 9.218 1.00 92.31 90 GLU A C 1
ATOM 719 O O . GLU A 1 90 ? 5.227 8.638 9.497 1.00 92.31 90 GLU A O 1
ATOM 724 N N . MET A 1 91 ? 3.001 8.458 9.232 1.00 91.88 91 MET A N 1
ATOM 725 C CA . MET A 1 91 ? 2.948 7.035 9.587 1.00 91.88 91 MET A CA 1
ATOM 726 C C . MET A 1 91 ? 3.811 6.171 8.654 1.00 91.88 91 MET A C 1
ATOM 728 O O . MET A 1 91 ? 4.528 5.275 9.108 1.00 91.88 91 MET A O 1
ATOM 732 N N . ALA A 1 92 ? 3.792 6.460 7.353 1.00 91.44 92 ALA A N 1
ATOM 733 C CA . ALA A 1 92 ? 4.621 5.780 6.361 1.00 91.44 92 ALA A CA 1
ATOM 734 C C . ALA A 1 92 ? 6.122 5.996 6.626 1.00 91.44 92 ALA A C 1
ATOM 736 O O . ALA A 1 92 ? 6.889 5.031 6.691 1.00 91.44 92 ALA A O 1
ATOM 737 N N . LYS A 1 93 ? 6.532 7.247 6.882 1.00 90.81 93 LYS A N 1
ATOM 738 C CA . LYS A 1 93 ? 7.921 7.597 7.228 1.00 90.81 93 LYS A CA 1
ATOM 739 C C . LYS A 1 93 ? 8.385 6.899 8.507 1.00 90.81 93 LYS A C 1
ATOM 741 O O . LYS A 1 93 ? 9.475 6.331 8.527 1.00 90.81 93 LYS A O 1
ATOM 746 N N . MET A 1 94 ? 7.557 6.901 9.553 1.00 89.12 94 MET A N 1
ATOM 747 C CA . MET A 1 94 ? 7.891 6.281 10.840 1.00 89.12 94 MET A CA 1
ATOM 748 C C . MET A 1 94 ? 8.043 4.766 10.720 1.00 89.12 94 MET A C 1
ATOM 750 O O . MET A 1 94 ? 9.030 4.219 11.203 1.00 89.12 94 MET A O 1
ATOM 754 N N . SER A 1 95 ? 7.106 4.098 10.042 1.00 85.56 95 SER A N 1
ATOM 755 C CA . SER A 1 95 ? 7.107 2.639 9.868 1.00 85.56 95 SER A CA 1
ATOM 756 C C . SER A 1 95 ? 8.090 2.136 8.804 1.00 85.56 95 SER A C 1
ATOM 758 O O . SER A 1 95 ? 8.328 0.928 8.743 1.00 85.56 95 SER A O 1
ATOM 760 N N . LYS A 1 96 ? 8.677 3.040 8.000 1.00 88.44 96 LYS A N 1
ATOM 761 C CA . LYS A 1 96 ? 9.450 2.731 6.781 1.00 88.44 96 LYS A CA 1
ATOM 762 C C . LYS A 1 96 ? 8.644 1.891 5.779 1.00 88.44 96 LYS A C 1
ATOM 764 O O . LYS A 1 96 ? 9.168 0.981 5.142 1.00 88.44 96 LYS A O 1
ATOM 769 N N . LYS A 1 97 ? 7.350 2.191 5.649 1.00 86.75 97 LYS A N 1
ATOM 770 C CA . LYS A 1 97 ? 6.436 1.546 4.694 1.00 86.75 97 LYS A CA 1
ATOM 771 C C . LYS A 1 97 ? 5.950 2.550 3.655 1.00 86.75 97 LYS A C 1
ATOM 773 O O . LYS A 1 97 ? 6.065 3.759 3.834 1.00 86.75 97 LYS A O 1
ATOM 778 N N . SER A 1 98 ? 5.386 2.044 2.561 1.00 88.00 98 SER A N 1
ATOM 779 C CA . SER A 1 98 ? 4.764 2.905 1.555 1.00 88.00 98 SER A CA 1
ATOM 780 C C . SER A 1 98 ? 3.467 3.527 2.091 1.00 88.00 98 SER A C 1
ATOM 782 O O . SER A 1 98 ? 2.737 2.900 2.864 1.00 88.00 98 SER A O 1
ATOM 784 N N . ILE A 1 99 ? 3.139 4.742 1.637 1.00 89.31 99 ILE A N 1
ATOM 785 C CA . ILE A 1 99 ? 1.873 5.418 1.976 1.00 89.31 99 ILE A CA 1
ATOM 786 C C . ILE A 1 99 ? 0.673 4.548 1.571 1.00 89.31 99 ILE A C 1
ATOM 788 O O . ILE A 1 99 ? -0.303 4.459 2.313 1.00 89.31 99 ILE A O 1
ATOM 792 N N . ILE A 1 100 ? 0.763 3.868 0.423 1.00 88.62 100 ILE A N 1
ATOM 793 C CA . ILE A 1 100 ? -0.283 2.978 -0.102 1.00 88.62 100 ILE A CA 1
ATOM 794 C C . ILE A 1 100 ? -0.507 1.794 0.842 1.00 88.62 100 ILE A C 1
ATOM 796 O O . ILE A 1 100 ? -1.652 1.473 1.153 1.00 88.62 100 ILE A O 1
ATOM 800 N N . THR A 1 101 ? 0.567 1.187 1.357 1.00 89.00 101 THR A N 1
ATOM 801 C CA . THR A 1 101 ? 0.480 0.111 2.354 1.00 89.00 101 THR A CA 1
ATOM 802 C C . THR A 1 101 ? -0.285 0.592 3.584 1.00 89.00 101 THR A C 1
ATOM 804 O O . THR A 1 101 ? -1.239 -0.063 3.993 1.00 89.00 101 THR A O 1
ATOM 807 N N . ILE A 1 102 ? 0.058 1.763 4.131 1.00 91.31 102 ILE A N 1
ATOM 808 C CA . ILE A 1 102 ? -0.644 2.316 5.299 1.00 91.31 102 ILE A CA 1
ATOM 809 C C . ILE A 1 102 ? -2.125 2.572 4.990 1.00 91.31 102 ILE A C 1
ATOM 811 O O . ILE A 1 102 ? -2.977 2.141 5.764 1.00 91.31 102 ILE A O 1
ATOM 815 N N . LYS A 1 103 ? -2.458 3.194 3.847 1.00 91.38 103 LYS A N 1
ATOM 816 C CA . LYS A 1 103 ? -3.862 3.406 3.435 1.00 91.38 103 LYS A CA 1
ATOM 817 C C . LYS A 1 103 ? -4.626 2.087 3.334 1.00 91.38 103 LYS A C 1
ATOM 819 O O . LYS A 1 103 ? -5.728 1.986 3.85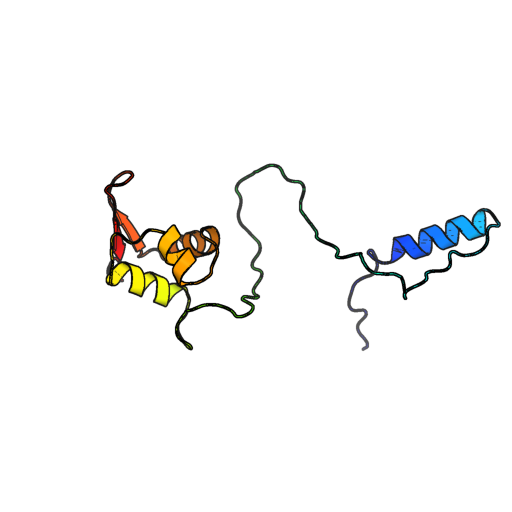8 1.00 91.38 103 LYS A O 1
ATOM 824 N N . ARG A 1 104 ? -4.027 1.070 2.710 1.00 90.75 104 ARG A N 1
ATOM 825 C CA . ARG A 1 104 ? -4.625 -0.263 2.560 1.00 90.75 104 ARG A CA 1
ATOM 826 C C . ARG A 1 104 ? -4.913 -0.917 3.910 1.00 90.75 104 ARG A C 1
ATOM 828 O O . ARG A 1 104 ? -5.974 -1.502 4.072 1.00 90.75 104 ARG A O 1
ATOM 835 N N . HIS A 1 105 ? -3.993 -0.817 4.866 1.00 91.38 105 HIS A N 1
ATOM 836 C CA . HIS A 1 105 ? -4.210 -1.345 6.214 1.00 91.38 105 HIS A CA 1
ATOM 837 C C . HIS A 1 105 ? -5.286 -0.555 6.974 1.00 91.38 105 HIS A C 1
ATOM 839 O O . HIS A 1 105 ? -6.163 -1.169 7.565 1.00 91.38 105 HIS A O 1
ATOM 845 N N . ILE A 1 106 ? -5.309 0.780 6.876 1.00 90.69 106 ILE A N 1
ATOM 846 C CA . ILE A 1 106 ? -6.384 1.604 7.461 1.00 90.69 106 ILE A CA 1
ATOM 847 C C . ILE A 1 106 ? -7.757 1.206 6.901 1.00 90.69 106 ILE A C 1
ATOM 849 O O . ILE A 1 106 ? -8.705 1.079 7.666 1.00 90.69 106 ILE A O 1
ATOM 853 N N . LEU A 1 107 ? -7.862 0.958 5.590 1.00 89.38 107 LEU A N 1
ATOM 854 C CA . LEU A 1 107 ? -9.111 0.518 4.954 1.00 89.38 107 LEU A CA 1
ATOM 855 C C . LEU A 1 107 ? -9.592 -0.856 5.443 1.00 89.38 107 LEU A C 1
ATOM 857 O O . LEU A 1 107 ? -10.789 -1.108 5.416 1.00 89.38 107 LEU A O 1
ATOM 861 N N . LYS A 1 108 ? -8.687 -1.732 5.900 1.00 90.12 108 LYS A N 1
ATOM 862 C CA . LYS A 1 108 ? -9.046 -3.021 6.520 1.00 90.12 108 LYS A CA 1
ATOM 863 C C . LYS A 1 108 ? -9.541 -2.870 7.966 1.00 90.12 108 LYS A C 1
ATOM 865 O O . LYS A 1 108 ? -10.051 -3.831 8.536 1.00 90.12 108 LYS A O 1
ATOM 870 N N . LEU A 1 109 ? -9.355 -1.702 8.583 1.00 89.50 109 LEU A N 1
ATOM 871 C CA . LEU A 1 109 ? -9.700 -1.435 9.976 1.00 89.50 109 LEU A CA 1
ATOM 872 C C . LEU A 1 109 ? -10.997 -0.617 10.043 1.00 89.50 109 LEU A C 1
ATOM 874 O O . LEU A 1 109 ? -10.966 0.596 10.225 1.00 89.50 109 LEU A O 1
ATOM 878 N N . ASP A 1 110 ? -12.149 -1.295 9.976 1.00 87.31 110 ASP A N 1
ATOM 879 C CA . ASP A 1 110 ? -13.499 -0.683 9.927 1.00 87.31 110 ASP A CA 1
ATOM 880 C C . ASP A 1 110 ? -13.802 0.319 11.057 1.00 87.31 110 ASP A C 1
ATOM 882 O O . ASP A 1 110 ? -14.648 1.212 10.949 1.00 87.31 110 ASP A O 1
ATOM 886 N N . HIS A 1 111 ? -13.113 0.157 12.182 1.00 89.44 111 HIS A N 1
ATOM 887 C CA . HIS A 1 111 ? -13.286 0.964 13.377 1.00 89.44 111 HIS A CA 1
ATOM 888 C C . HIS A 1 111 ? -12.421 2.241 13.372 1.00 89.44 111 HIS A C 1
ATOM 890 O O . HIS A 1 111 ? -12.544 3.054 14.286 1.00 89.44 111 HIS A O 1
ATOM 896 N N . ILE A 1 112 ? -11.579 2.465 12.358 1.00 90.69 112 ILE A N 1
ATOM 897 C CA . ILE A 1 112 ? -10.802 3.697 12.173 1.00 90.69 112 ILE A CA 1
ATOM 898 C C . ILE A 1 112 ? -11.496 4.572 11.130 1.00 90.69 112 ILE A C 1
ATOM 900 O O . ILE A 1 112 ? -11.747 4.144 10.008 1.00 90.69 112 ILE A O 1
ATOM 904 N N . GLN A 1 113 ? -11.799 5.822 11.484 1.00 90.81 113 GLN A N 1
ATOM 905 C CA . GLN A 1 113 ? -12.482 6.753 10.583 1.00 90.81 113 GLN A CA 1
ATOM 906 C C . GLN A 1 113 ? -11.829 8.130 10.580 1.00 90.81 113 GLN A C 1
ATOM 908 O O . GLN A 1 113 ? -11.416 8.633 11.623 1.00 90.81 113 GLN A O 1
ATOM 913 N N . TYR A 1 114 ? -11.769 8.752 9.404 1.00 91.69 114 TYR A N 1
ATOM 914 C CA . TYR A 1 114 ? -11.350 10.142 9.260 1.00 91.69 114 TYR A CA 1
ATOM 915 C C . TYR A 1 114 ? -12.558 11.068 9.439 1.00 91.69 114 TYR A C 1
ATOM 917 O O . TYR A 1 114 ? -13.572 10.908 8.761 1.00 91.69 114 TYR A O 1
ATOM 925 N N . ILE A 1 115 ? -12.467 12.020 10.367 1.00 91.88 115 ILE A N 1
ATOM 926 C CA . ILE A 1 115 ? -13.528 12.977 10.695 1.00 91.88 115 ILE A CA 1
ATOM 927 C C . ILE A 1 115 ? -13.088 14.374 10.276 1.00 91.88 115 ILE A C 1
ATOM 929 O O . ILE A 1 115 ? -12.050 14.852 10.727 1.00 91.88 115 ILE A O 1
ATOM 933 N N . GLY A 1 116 ? -13.922 15.056 9.490 1.00 88.88 116 GLY A N 1
ATOM 934 C CA . GLY A 1 116 ? -13.693 16.424 9.018 1.00 88.88 116 GLY A CA 1
ATOM 935 C C . GLY A 1 116 ? -13.394 16.491 7.522 1.00 88.88 116 GLY A C 1
ATOM 936 O O . GLY A 1 116 ? -13.411 15.478 6.826 1.00 88.88 116 GLY A O 1
ATOM 937 N N . SER A 1 117 ? -13.148 17.702 7.020 1.00 80.12 117 SER A N 1
ATOM 938 C CA . SER A 1 117 ? -12.871 17.954 5.604 1.00 80.12 117 SER A CA 1
ATOM 939 C C . SER A 1 117 ? -11.448 18.471 5.387 1.00 80.12 117 SER A C 1
ATOM 941 O O . SER A 1 117 ? -10.920 19.276 6.167 1.00 80.12 117 SER A O 1
ATOM 943 N N . GLY A 1 118 ? -10.832 18.008 4.296 1.00 80.12 118 GLY A N 1
ATOM 944 C CA . GLY A 1 118 ? -9.524 18.471 3.834 1.00 80.12 118 GLY A CA 1
ATOM 945 C C . GLY A 1 118 ? -8.453 18.436 4.927 1.00 80.12 118 GLY A C 1
ATOM 946 O O . GLY A 1 118 ? -8.272 17.429 5.596 1.00 80.12 118 GLY A O 1
ATOM 947 N N . TYR A 1 119 ? -7.766 19.561 5.122 1.00 77.75 119 TYR A N 1
ATOM 948 C CA . TYR A 1 119 ? -6.643 19.700 6.059 1.00 77.75 119 TYR A CA 1
ATOM 949 C C . TYR A 1 119 ?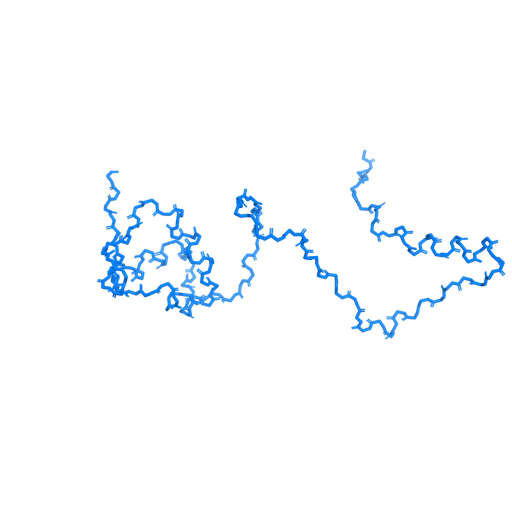 -7.039 19.813 7.541 1.00 77.75 119 TYR A C 1
ATOM 951 O O . TYR A 1 119 ? -6.173 19.771 8.411 1.00 77.75 119 TYR A O 1
ATOM 959 N N . SER A 1 120 ? -8.328 19.992 7.847 1.00 85.19 120 SER A N 1
ATOM 960 C CA . SER A 1 120 ? -8.812 20.199 9.223 1.00 85.19 120 SER A CA 1
ATOM 961 C C . SER A 1 120 ? -9.229 18.909 9.933 1.00 85.19 120 SER A C 1
ATOM 963 O O . SER A 1 120 ? -9.487 18.921 11.141 1.00 85.19 120 SER A O 1
ATOM 965 N N . GLY A 1 121 ? -9.323 17.805 9.190 1.00 89.94 121 GLY A N 1
ATOM 966 C CA . GLY A 1 121 ? -9.798 16.541 9.723 1.00 89.94 121 GLY A CA 1
ATOM 967 C C . GLY A 1 121 ? -8.758 15.798 10.561 1.00 89.94 121 GLY A C 1
ATOM 968 O O . GLY A 1 121 ? -7.569 16.118 10.572 1.00 89.94 121 GLY A O 1
ATOM 969 N N . HIS A 1 122 ? -9.225 14.786 11.280 1.00 91.50 122 HIS A N 1
ATOM 970 C CA . HIS A 1 122 ? -8.402 13.927 12.126 1.00 91.50 122 HIS A CA 1
ATOM 971 C C . HIS A 1 122 ? -8.932 12.493 12.120 1.00 91.50 122 HIS A C 1
ATOM 973 O O . HIS A 1 122 ? -10.113 12.242 11.878 1.00 91.50 122 HIS A O 1
ATOM 979 N N . TRP A 1 123 ? -8.056 11.542 12.408 1.00 92.62 123 TRP A N 1
ATOM 980 C CA . TRP A 1 123 ? -8.407 10.140 12.570 1.00 92.62 123 TRP A CA 1
ATOM 981 C C . TRP A 1 123 ? -9.012 9.888 13.953 1.00 92.62 123 TRP A C 1
ATOM 983 O O . TRP A 1 123 ? -8.526 10.391 14.965 1.00 92.62 123 TRP A O 1
ATOM 993 N N . LYS A 1 124 ? -10.064 9.073 14.010 1.00 91.69 124 LYS A N 1
ATOM 994 C CA . LYS A 1 124 ? -10.706 8.624 15.246 1.00 91.69 124 LYS A CA 1
ATOM 995 C C . LYS A 1 124 ? -10.867 7.111 15.230 1.00 91.69 124 LYS A C 1
ATOM 997 O O . LYS A 1 124 ? -11.412 6.545 14.286 1.00 91.69 124 LYS A O 1
ATOM 1002 N N . VAL A 1 125 ? -10.448 6.477 16.321 1.00 90.12 125 VAL A N 1
ATOM 1003 C CA . VAL A 1 125 ? -10.701 5.059 16.592 1.00 90.12 125 VAL A CA 1
ATOM 1004 C C . VAL A 1 125 ? -12.048 4.946 17.310 1.00 90.12 125 VAL A C 1
ATOM 1006 O O . VAL A 1 125 ? -12.218 5.469 18.415 1.00 90.12 125 VAL A O 1
ATOM 1009 N N . LYS A 1 126 ? -13.036 4.313 16.678 1.00 87.31 126 LYS A N 1
ATOM 1010 C CA . LYS A 1 126 ? -14.304 3.935 17.312 1.00 87.31 126 LYS A CA 1
ATOM 1011 C C . LYS A 1 126 ? -14.058 2.773 18.271 1.00 87.31 126 LYS A C 1
ATOM 1013 O O . LYS A 1 126 ? -13.232 1.903 18.004 1.00 87.31 126 LYS A O 1
ATOM 1018 N N . LYS A 1 127 ? -14.780 2.754 19.393 1.00 77.44 127 LYS A N 1
ATOM 1019 C CA . LYS A 1 127 ? -14.797 1.570 20.257 1.00 77.44 127 LYS A CA 1
ATOM 1020 C C . LYS A 1 127 ? -15.463 0.437 19.481 1.00 77.44 127 LYS A C 1
ATOM 1022 O O . LYS A 1 127 ? -16.507 0.655 18.874 1.00 77.44 127 LYS A O 1
ATOM 1027 N N . LYS A 1 128 ? -14.825 -0.731 19.480 1.00 63.16 128 LYS A N 1
ATOM 1028 C CA . LYS A 1 128 ? -15.439 -1.977 19.028 1.00 63.16 128 LYS A CA 1
ATOM 1029 C C . LYS A 1 128 ? -16.536 -2.290 20.051 1.00 63.16 128 LYS A C 1
ATOM 1031 O O . LYS A 1 128 ? -16.211 -2.392 21.234 1.00 63.16 128 LYS A O 1
ATOM 1036 N N . GLU A 1 129 ? -17.794 -2.264 19.623 1.00 56.94 129 GLU A N 1
ATOM 1037 C CA . GLU A 1 129 ? -18.923 -2.740 20.438 1.00 56.94 129 GLU A CA 1
ATOM 1038 C C . GLU A 1 129 ? -18.841 -4.256 20.635 1.00 56.94 129 GLU A C 1
ATOM 1040 O O . GLU A 1 129 ? -18.306 -4.941 19.727 1.00 56.94 129 GLU A O 1
#

Foldseek 3Di:
DDDPDDDDPVPVVLVVVQVVCVVVVHDGDDDPPVVCPDDDDDDDDPDDDDDDDDDDDDDPPDDFLDPPPDDLLNVLVVVCVVPQLDDLVNSCVNGVHDSVVSVVSQVVQPQWDWDDDDNPIGIDGHDDD